Protein AF-A0A543BBT5-F1 (afdb_monomer_lite)

Foldseek 3Di:
DPPVVVVVVVVVVVVVVVVVVVVVCVVVVVVVVVVVVVVVVVVVVVVVLQVCLCVVPPHFGWDWDWDDDPVDIDIDTDGD

pLDDT: mean 75.01, std 11.99, range [45.41, 97.19]

Secondary structure (DSSP, 8-state):
--SGGGTHHHHHHHHHHHHHHHHHHHHHHHHHHHHHHHHHHHHHHHHHHHHHHHHHTTSPPEEEEEEEETTEEEEEEEE-

Organism: NCBI:txid69368

Structure (mmCIF, N/CA/C/O backbone):
data_AF-A0A543BBT5-F1
#
_entry.id   AF-A0A543BBT5-F1
#
loop_
_atom_site.group_PDB
_atom_site.id
_atom_site.type_symbol
_atom_site.label_atom_id
_atom_site.label_alt_id
_atom_site.label_comp_id
_atom_site.label_asym_id
_atom_site.label_entity_id
_atom_site.label_seq_id
_atom_site.pdbx_PDB_ins_code
_atom_site.Cartn_x
_atom_site.Cartn_y
_atom_site.Cartn_z
_atom_site.occupancy
_atom_site.B_iso_or_equiv
_atom_site.auth_seq_id
_atom_site.auth_comp_id
_atom_site.auth_asym_id
_atom_site.auth_atom_id
_atom_site.pdbx_PDB_model_num
ATOM 1 N N . MET A 1 1 ? -32.153 -29.870 48.632 1.00 45.41 1 MET A N 1
ATOM 2 C CA . MET A 1 1 ? -32.366 -28.473 48.185 1.00 45.41 1 MET A CA 1
ATOM 3 C C . MET A 1 1 ? -30.995 -27.818 48.015 1.00 45.41 1 MET A C 1
ATOM 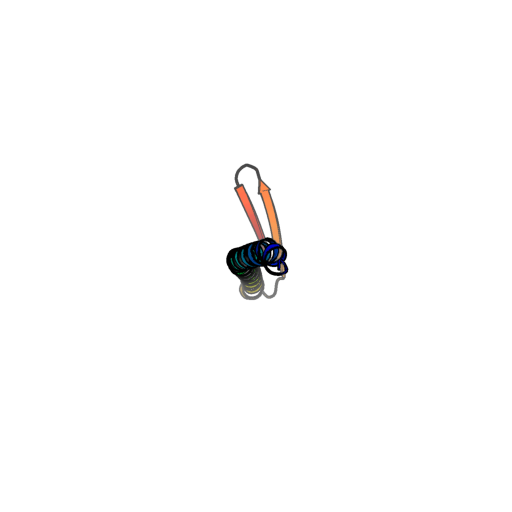5 O O . MET A 1 1 ? -30.117 -28.155 48.794 1.00 45.41 1 MET A O 1
ATOM 9 N N . SER A 1 2 ? -30.819 -26.951 47.008 1.00 50.38 2 SER A N 1
ATOM 10 C CA . SER A 1 2 ? -29.622 -26.106 46.750 1.00 50.38 2 SER A CA 1
ATOM 11 C C . SER A 1 2 ? -28.530 -26.593 45.786 1.00 50.38 2 SER A C 1
ATOM 13 O O . SER A 1 2 ? -27.363 -26.274 45.971 1.00 50.38 2 SER A O 1
ATOM 15 N N . VAL A 1 3 ? -28.895 -27.263 44.686 1.00 56.56 3 VAL A N 1
ATOM 16 C CA . VAL A 1 3 ? -28.001 -27.340 43.503 1.00 56.56 3 VAL A CA 1
ATOM 17 C C . VAL A 1 3 ? -28.179 -26.111 42.587 1.00 56.56 3 VAL A C 1
ATOM 19 O O . VAL A 1 3 ? -27.250 -25.709 41.896 1.00 56.56 3 VAL A O 1
ATOM 22 N N . MET A 1 4 ? -29.344 -25.448 42.626 1.00 53.88 4 MET A N 1
ATOM 23 C CA . MET A 1 4 ? -29.671 -24.317 41.740 1.00 53.88 4 MET A CA 1
ATOM 24 C C . MET A 1 4 ? -28.928 -23.007 42.064 1.00 53.88 4 MET A C 1
ATOM 26 O O . MET A 1 4 ? -28.658 -22.239 41.148 1.00 53.88 4 MET A O 1
ATOM 30 N N . THR A 1 5 ? -28.513 -22.764 43.312 1.00 56.50 5 THR A N 1
ATOM 31 C CA . THR A 1 5 ? -27.896 -21.481 43.714 1.00 56.50 5 THR A CA 1
ATOM 32 C C . THR A 1 5 ? -26.420 -21.339 43.320 1.00 56.50 5 THR A C 1
ATOM 34 O O . THR A 1 5 ? -25.903 -20.227 43.272 1.00 56.50 5 THR A O 1
ATOM 37 N N . ALA A 1 6 ? -25.728 -22.440 43.003 1.00 57.44 6 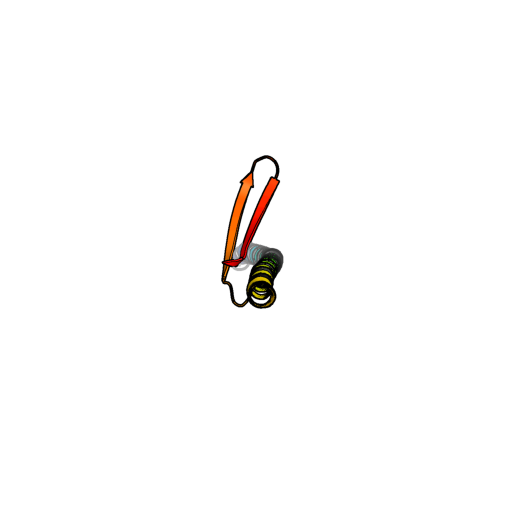ALA A N 1
ATOM 38 C CA . ALA A 1 6 ? -24.332 -22.405 42.550 1.00 57.44 6 ALA A CA 1
ATOM 39 C C . ALA A 1 6 ? -24.191 -22.182 41.030 1.00 57.44 6 ALA A C 1
ATOM 41 O O . ALA A 1 6 ? -23.130 -21.780 40.553 1.00 57.44 6 ALA A O 1
ATOM 42 N N . ILE A 1 7 ? -25.254 -22.432 40.257 1.00 58.66 7 ILE A N 1
ATOM 43 C CA . ILE A 1 7 ? -25.215 -22.431 38.787 1.00 58.66 7 ILE A CA 1
ATOM 44 C C . ILE A 1 7 ? -25.431 -21.014 38.226 1.00 58.66 7 ILE A C 1
ATOM 46 O O . ILE A 1 7 ? -24.774 -20.637 37.253 1.00 58.66 7 ILE A O 1
ATOM 50 N N . GLU A 1 8 ? -26.266 -20.191 38.870 1.00 59.47 8 GLU A N 1
ATOM 51 C CA . GLU A 1 8 ? -26.561 -18.811 38.449 1.00 59.47 8 GLU A CA 1
ATOM 52 C C . GLU A 1 8 ? -25.323 -17.923 38.205 1.00 59.47 8 GLU A C 1
ATOM 54 O O . GLU A 1 8 ? -25.215 -17.374 37.103 1.00 59.47 8 GLU A O 1
ATOM 59 N N . PRO A 1 9 ? -24.342 -17.798 39.126 1.00 62.09 9 PRO A N 1
ATOM 60 C CA . PRO A 1 9 ? -23.205 -16.902 38.901 1.00 62.09 9 PRO A CA 1
ATOM 61 C C . PRO A 1 9 ? -22.298 -17.375 37.757 1.00 62.09 9 PRO A C 1
ATOM 63 O O . PRO A 1 9 ? -21.668 -16.559 37.084 1.00 62.09 9 PRO A O 1
ATOM 66 N N . THR A 1 10 ? -22.245 -18.684 37.489 1.00 69.88 10 THR A N 1
ATOM 67 C CA . THR A 1 10 ? -21.411 -19.237 36.411 1.00 69.88 10 THR A CA 1
ATOM 68 C C . THR A 1 10 ? -22.045 -19.058 35.033 1.00 69.88 10 THR A C 1
ATOM 70 O O . THR A 1 10 ? -21.339 -18.719 34.084 1.00 69.88 10 THR A O 1
ATOM 73 N N . LEU A 1 11 ? -23.370 -19.204 34.920 1.00 74.62 11 LEU A N 1
ATOM 74 C CA . LEU A 1 11 ? -24.096 -18.974 33.668 1.00 74.62 11 LEU A CA 1
ATOM 75 C C . LEU A 1 11 ? -24.153 -17.493 33.291 1.00 74.62 11 LEU A C 1
ATOM 77 O O . LEU A 1 11 ? -24.018 -17.162 32.115 1.00 74.62 11 LEU A O 1
ATOM 81 N N . VAL A 1 12 ? -24.320 -16.599 34.271 1.00 79.62 12 VAL A N 1
ATOM 82 C CA . VAL A 1 12 ? -24.263 -15.148 34.033 1.00 79.62 12 VAL A CA 1
ATOM 83 C C . VAL A 1 12 ? -22.866 -14.746 33.566 1.00 79.62 12 VAL A C 1
ATOM 85 O O . VAL A 1 12 ? -22.739 -14.052 32.561 1.00 79.62 12 VAL A O 1
ATOM 88 N N . ARG A 1 13 ? -21.812 -15.248 34.223 1.00 79.69 13 ARG A N 1
ATOM 89 C CA . ARG A 1 13 ? -20.427 -14.986 33.814 1.00 79.69 13 ARG A CA 1
ATOM 90 C C . ARG A 1 13 ? -20.137 -15.467 32.391 1.00 79.69 13 ARG A C 1
ATOM 92 O O . ARG A 1 13 ? -19.556 -14.707 31.626 1.00 79.69 13 ARG A O 1
ATOM 99 N N . ARG A 1 14 ? -20.561 -16.683 32.023 1.00 81.25 14 ARG A N 1
ATOM 100 C CA . ARG A 1 14 ? -20.373 -17.202 30.657 1.00 81.25 14 ARG A CA 1
ATOM 101 C C . ARG A 1 14 ? -21.118 -16.379 29.614 1.00 81.25 14 ARG A C 1
ATOM 103 O O . ARG A 1 14 ? -20.509 -15.995 28.631 1.00 81.25 14 ARG A O 1
ATOM 110 N N . ARG A 1 15 ? -22.377 -16.004 29.865 1.00 80.94 15 ARG A N 1
ATOM 111 C CA . ARG A 1 15 ? -23.129 -15.146 28.933 1.00 80.94 15 ARG A CA 1
ATOM 112 C C . ARG A 1 15 ? -22.490 -13.775 28.725 1.00 80.94 15 ARG A C 1
ATOM 114 O O . ARG A 1 15 ? -22.539 -13.247 27.621 1.00 80.94 15 ARG A O 1
ATOM 121 N N . VAL A 1 16 ? -21.901 -13.202 29.772 1.00 80.94 16 VAL A N 1
ATOM 122 C CA . VAL A 1 16 ? -21.159 -11.939 29.662 1.00 80.94 16 VAL A CA 1
ATOM 123 C C . VAL A 1 16 ? -19.863 -12.128 28.869 1.00 80.94 16 VAL A C 1
ATOM 125 O O . VAL A 1 16 ? -19.544 -11.271 28.053 1.00 80.94 16 VAL A O 1
ATOM 128 N N . GLN A 1 17 ? -19.143 -13.238 29.069 1.00 80.06 17 GLN A N 1
ATOM 129 C CA . GLN A 1 17 ? -17.953 -13.564 28.273 1.00 80.06 17 GLN A CA 1
ATOM 130 C C . GLN A 1 17 ? -18.300 -13.770 26.796 1.00 80.06 17 GLN A C 1
ATOM 132 O O . GLN A 1 17 ? -17.704 -13.105 25.963 1.00 80.06 17 GLN A O 1
ATOM 137 N N . ASP A 1 18 ? -19.324 -14.566 26.483 1.00 82.50 18 ASP A N 1
ATOM 138 C CA . ASP A 1 18 ? -19.748 -14.820 25.101 1.00 82.50 18 ASP A CA 1
ATOM 139 C C . ASP A 1 18 ? -20.179 -13.524 24.386 1.00 82.50 18 ASP A C 1
ATOM 141 O O . ASP A 1 18 ? -19.867 -13.320 23.218 1.00 82.50 18 ASP A O 1
ATOM 145 N N . ALA A 1 19 ? -20.860 -12.611 25.090 1.00 76.50 19 ALA A N 1
ATOM 146 C CA . ALA A 1 19 ? -21.263 -11.318 24.532 1.00 76.50 19 ALA A CA 1
ATOM 147 C C . ALA A 1 19 ? -20.077 -10.362 24.307 1.00 76.50 19 ALA A C 1
ATOM 149 O O . ALA A 1 19 ? -20.085 -9.578 23.357 1.00 76.50 19 ALA A O 1
ATOM 150 N N . LEU A 1 20 ? -19.067 -10.407 25.181 1.00 75.88 20 LEU A N 1
ATOM 151 C CA . LEU A 1 20 ? -17.829 -9.646 25.015 1.00 75.88 20 LEU A CA 1
ATOM 152 C C . LEU A 1 20 ? -16.979 -10.213 23.877 1.00 75.88 20 LEU A C 1
ATOM 154 O O . LEU A 1 20 ? -16.495 -9.436 23.060 1.00 75.88 20 LEU A O 1
ATOM 158 N N . ASP A 1 21 ? -16.841 -11.535 23.793 1.00 75.06 21 ASP A N 1
ATOM 159 C CA . ASP A 1 21 ? -16.103 -12.209 22.726 1.00 75.06 21 ASP A CA 1
ATOM 160 C C . ASP A 1 21 ? -16.746 -11.932 21.356 1.00 75.06 21 ASP A C 1
ATOM 162 O O . ASP A 1 21 ? -16.037 -11.590 20.410 1.00 75.06 21 ASP A O 1
ATOM 166 N N . ASP A 1 22 ? -18.081 -11.962 21.255 1.00 72.50 22 ASP A N 1
ATOM 167 C CA . ASP A 1 22 ? -18.815 -11.610 20.028 1.00 72.50 22 ASP A CA 1
ATOM 168 C C . ASP A 1 22 ? -18.640 -10.126 19.643 1.00 72.50 22 ASP A C 1
ATOM 170 O O . ASP A 1 22 ? -18.455 -9.785 18.471 1.00 72.50 22 ASP A O 1
ATOM 174 N N . ALA A 1 23 ? -18.621 -9.223 20.631 1.00 67.12 23 ALA A N 1
ATOM 175 C CA . ALA A 1 23 ? -18.362 -7.804 20.397 1.00 67.12 23 ALA A CA 1
ATOM 176 C C . ALA A 1 23 ? -16.918 -7.546 19.928 1.00 67.12 23 ALA A C 1
ATOM 178 O O . ALA A 1 23 ? -16.709 -6.787 18.979 1.00 67.12 23 ALA A O 1
ATOM 179 N N . VAL A 1 24 ? -15.929 -8.191 20.553 1.00 69.06 24 VAL A N 1
ATOM 180 C CA . VAL A 1 24 ? -14.509 -8.088 20.184 1.00 69.06 24 VAL A CA 1
ATOM 181 C C . VAL A 1 24 ? -14.282 -8.622 18.771 1.00 69.06 24 VAL A C 1
ATOM 183 O O . VAL A 1 24 ? -13.716 -7.909 17.948 1.00 69.06 24 VAL A O 1
ATOM 186 N N . LEU A 1 25 ? -14.815 -9.803 18.438 1.00 64.31 25 LEU A N 1
ATOM 187 C CA . LEU A 1 25 ? -14.751 -10.382 17.088 1.00 64.31 25 LEU A CA 1
ATOM 188 C C . LEU A 1 25 ? -15.272 -9.429 16.007 1.00 64.31 25 LEU A C 1
ATOM 190 O O . LEU A 1 25 ? -14.718 -9.360 14.907 1.00 64.31 25 LEU A O 1
ATOM 194 N N . ARG A 1 26 ? -16.328 -8.674 16.313 1.00 63.50 26 ARG A N 1
ATOM 195 C CA . ARG A 1 26 ? -16.959 -7.746 15.371 1.00 63.50 26 ARG A CA 1
ATOM 196 C C . ARG A 1 26 ? -16.143 -6.468 15.155 1.00 63.50 26 ARG A C 1
ATOM 198 O O . ARG A 1 26 ? -16.120 -5.958 14.035 1.00 63.50 26 ARG A O 1
ATOM 205 N N . PHE A 1 27 ? -15.463 -5.974 16.191 1.00 62.50 27 PHE A N 1
ATOM 206 C CA . PHE A 1 27 ? -14.557 -4.825 16.086 1.00 62.50 27 PHE A CA 1
ATOM 207 C C . PHE A 1 27 ? -13.201 -5.200 15.466 1.00 62.50 27 PHE A C 1
ATOM 209 O O . PHE A 1 27 ? -12.723 -4.479 14.589 1.00 62.50 27 PHE A O 1
ATOM 216 N N . ASP A 1 28 ? -12.616 -6.339 15.844 1.00 65.62 28 ASP A N 1
ATOM 217 C CA . ASP A 1 28 ? -11.348 -6.821 15.279 1.00 65.62 28 ASP A CA 1
ATOM 218 C C . ASP A 1 28 ? -11.497 -7.281 13.825 1.00 65.62 28 ASP A C 1
ATOM 220 O O . ASP A 1 28 ? -10.642 -6.994 12.985 1.00 65.62 28 ASP A O 1
ATOM 224 N N . GLY A 1 29 ? -12.609 -7.935 13.475 1.00 73.12 29 GLY A N 1
ATOM 225 C CA . GLY A 1 29 ? -12.815 -8.462 12.125 1.00 73.12 29 GLY A CA 1
ATOM 226 C C . GLY A 1 29 ? -12.713 -7.388 11.038 1.00 73.12 29 GLY A C 1
ATOM 227 O O . GLY A 1 29 ? -12.050 -7.594 10.021 1.00 73.12 29 GLY A O 1
ATOM 228 N N . TRP A 1 30 ? -13.308 -6.211 11.259 1.00 82.38 30 TRP A N 1
ATOM 229 C CA . TRP A 1 30 ? -13.254 -5.118 10.281 1.00 82.38 30 TRP A CA 1
ATOM 230 C C . TRP A 1 30 ? -11.897 -4.406 10.251 1.00 82.38 30 TRP A C 1
ATOM 232 O O . TRP A 1 30 ? -11.461 -3.939 9.197 1.00 82.38 30 TRP A O 1
ATOM 242 N N . TRP A 1 31 ? -11.196 -4.361 11.385 1.00 82.19 31 TRP A N 1
ATOM 243 C CA . TRP A 1 31 ? -9.839 -3.824 11.458 1.00 82.19 31 TRP A CA 1
ATOM 244 C C . TRP A 1 31 ? -8.860 -4.636 10.602 1.00 82.19 31 TRP A C 1
ATOM 246 O O . TRP A 1 31 ? -8.083 -4.059 9.835 1.00 82.19 31 TRP A O 1
ATOM 256 N N . LEU A 1 32 ? -8.952 -5.971 10.645 1.00 84.62 32 LEU A N 1
ATOM 257 C CA . LEU A 1 32 ? -8.162 -6.838 9.768 1.00 84.62 32 LEU A CA 1
ATOM 258 C C . LEU A 1 32 ? -8.466 -6.600 8.284 1.00 84.62 32 LEU A C 1
ATOM 260 O O . LEU A 1 32 ? -7.541 -6.569 7.472 1.00 84.62 32 LEU A O 1
ATOM 264 N N . VAL A 1 33 ? -9.736 -6.396 7.920 1.00 89.31 33 VAL A N 1
ATOM 265 C CA . VAL A 1 33 ? -10.126 -6.076 6.534 1.00 89.31 33 VAL A CA 1
ATOM 266 C C . VAL A 1 33 ? -9.516 -4.747 6.085 1.00 89.31 33 VAL A C 1
ATOM 268 O O . VAL A 1 33 ? -8.985 -4.659 4.979 1.00 89.31 33 VAL A O 1
ATOM 271 N N . LEU A 1 34 ? -9.535 -3.724 6.942 1.00 90.69 34 LEU A N 1
ATOM 272 C CA . LEU A 1 34 ? -8.935 -2.422 6.649 1.00 90.69 34 LEU A CA 1
ATOM 273 C C . LEU A 1 34 ? -7.414 -2.535 6.459 1.00 90.69 34 LEU A C 1
ATOM 275 O O . LEU A 1 34 ? -6.878 -1.991 5.492 1.00 90.69 34 LEU A O 1
ATOM 279 N N . LEU A 1 35 ? -6.720 -3.279 7.327 1.00 92.12 35 LEU A N 1
ATOM 280 C CA . LEU A 1 35 ? -5.288 -3.556 7.171 1.00 92.12 35 LEU A CA 1
ATOM 281 C C . LEU A 1 35 ? -4.983 -4.317 5.878 1.00 92.12 35 LEU A C 1
ATOM 283 O O . LEU A 1 35 ? -4.047 -3.958 5.162 1.00 92.12 35 LEU A O 1
ATOM 287 N N . ALA A 1 36 ? -5.782 -5.334 5.551 1.00 93.25 36 ALA A N 1
ATOM 288 C CA . ALA A 1 36 ? -5.642 -6.075 4.304 1.00 93.25 36 ALA A CA 1
ATOM 289 C C . ALA A 1 36 ? -5.823 -5.152 3.089 1.00 93.25 36 ALA A C 1
ATOM 291 O O . AL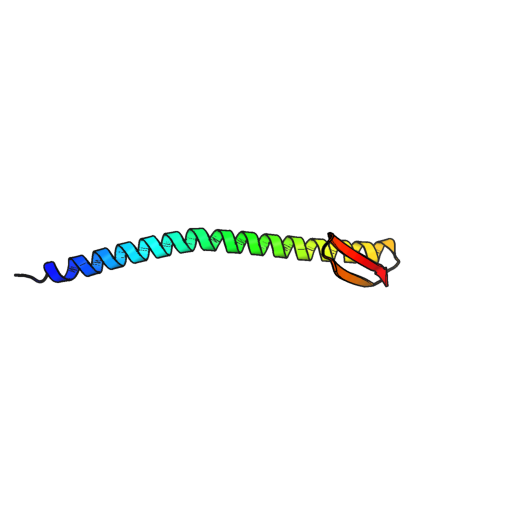A A 1 36 ? -5.009 -5.186 2.167 1.00 93.25 36 ALA A O 1
ATOM 292 N N . ALA A 1 37 ? -6.828 -4.272 3.111 1.00 96.25 37 ALA A N 1
ATOM 293 C CA . ALA A 1 37 ? -7.042 -3.284 2.059 1.00 96.25 37 ALA A CA 1
ATOM 294 C C . ALA A 1 37 ? -5.846 -2.324 1.919 1.00 96.25 37 ALA A C 1
ATOM 296 O O . ALA A 1 37 ? -5.361 -2.125 0.807 1.00 96.25 37 ALA A O 1
ATOM 297 N N . LEU A 1 38 ? -5.319 -1.778 3.023 1.00 95.88 38 LEU A N 1
ATOM 298 C CA . LEU A 1 38 ? -4.132 -0.911 3.007 1.00 95.88 38 LEU A CA 1
ATOM 299 C C . LEU A 1 38 ? -2.902 -1.614 2.422 1.00 95.88 38 LEU A C 1
ATOM 301 O O . LEU A 1 38 ? -2.175 -1.014 1.631 1.00 95.88 38 LEU A O 1
ATOM 305 N N . LEU A 1 39 ? -2.682 -2.883 2.773 1.00 95.19 39 LEU A N 1
ATOM 306 C CA . LEU A 1 39 ? -1.586 -3.679 2.220 1.00 95.19 39 LEU A CA 1
ATOM 307 C C . LEU A 1 39 ? -1.751 -3.897 0.715 1.00 95.19 39 LEU A C 1
ATOM 309 O O . LEU A 1 39 ? -0.797 -3.690 -0.033 1.00 95.19 39 LEU A O 1
ATOM 313 N N . VAL A 1 40 ? -2.954 -4.256 0.259 1.00 97.19 40 VAL A N 1
ATOM 314 C CA . VAL A 1 40 ? -3.248 -4.423 -1.173 1.00 97.19 40 VAL A CA 1
ATOM 315 C C . VAL A 1 40 ? -3.016 -3.115 -1.927 1.00 97.19 40 VAL A C 1
ATOM 317 O O . VAL A 1 40 ? -2.341 -3.126 -2.955 1.00 97.19 40 VAL A O 1
ATOM 320 N N . PHE A 1 41 ? -3.496 -1.983 -1.405 1.00 95.88 41 PHE A N 1
ATOM 321 C CA . PHE A 1 41 ? -3.248 -0.670 -2.004 1.00 95.88 41 PHE A CA 1
ATOM 322 C C . PHE A 1 41 ? -1.757 -0.317 -2.035 1.00 95.88 41 PHE A C 1
ATOM 324 O O . PHE A 1 41 ? -1.269 0.159 -3.058 1.00 95.88 41 PHE A O 1
ATOM 331 N N . GLY A 1 42 ? -1.014 -0.592 -0.959 1.00 91.06 42 GLY A N 1
ATOM 332 C CA . GLY A 1 42 ? 0.430 -0.359 -0.902 1.00 91.06 42 GLY A CA 1
ATOM 333 C C . GLY A 1 42 ? 1.199 -1.175 -1.944 1.00 91.06 42 GLY A C 1
ATOM 334 O O . GLY A 1 42 ? 2.020 -0.630 -2.681 1.00 91.06 42 GLY A O 1
ATOM 335 N N . VAL A 1 43 ? 0.893 -2.47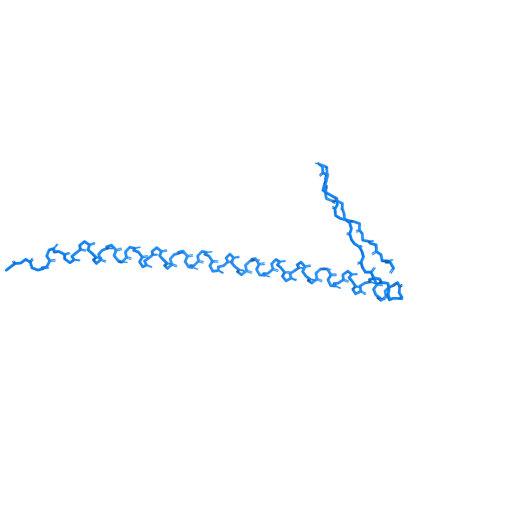0 -2.062 1.00 92.25 43 VAL A N 1
ATOM 336 C CA . VAL A 1 43 ? 1.517 -3.358 -3.054 1.00 92.25 43 VAL A CA 1
ATOM 337 C C . VAL A 1 43 ? 1.129 -2.956 -4.476 1.00 92.25 43 VAL A C 1
ATOM 339 O O . VAL A 1 43 ? 2.000 -2.874 -5.340 1.00 92.25 43 VAL A O 1
ATOM 342 N N . ALA A 1 44 ? -0.147 -2.655 -4.729 1.00 94.81 44 ALA A N 1
ATOM 343 C CA . ALA A 1 44 ? -0.618 -2.212 -6.039 1.00 94.81 44 ALA A CA 1
ATOM 344 C C . ALA A 1 44 ? 0.057 -0.904 -6.480 1.00 94.81 44 ALA A C 1
ATOM 346 O O . ALA A 1 44 ? 0.435 -0.763 -7.645 1.00 94.81 44 ALA A O 1
ATOM 347 N N . PHE A 1 45 ? 0.263 0.034 -5.551 1.00 89.69 45 PHE A N 1
ATOM 348 C CA . PHE A 1 45 ? 0.964 1.286 -5.821 1.00 89.69 45 PHE A CA 1
ATOM 349 C C . PHE A 1 45 ? 2.432 1.043 -6.197 1.00 89.69 45 PHE A C 1
ATOM 351 O O . PHE A 1 45 ? 2.896 1.540 -7.223 1.00 89.69 45 PHE A O 1
ATOM 358 N N . LEU A 1 46 ? 3.147 0.209 -5.432 1.00 85.69 46 LEU A N 1
ATOM 359 C CA . LEU A 1 46 ? 4.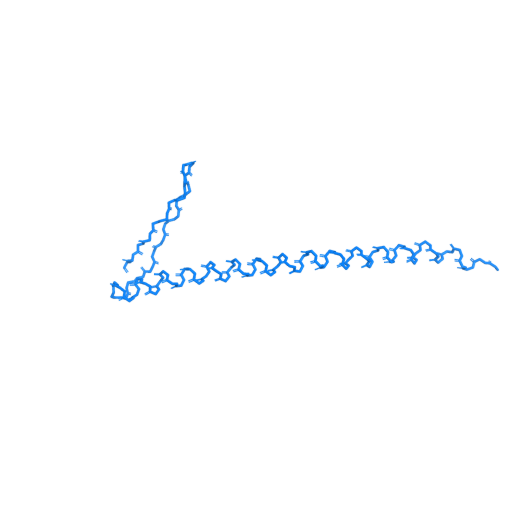532 -0.171 -5.740 1.00 85.69 46 LEU A CA 1
ATOM 360 C C . LEU A 1 46 ? 4.649 -0.919 -7.076 1.00 85.69 46 LEU A C 1
ATOM 362 O O . LEU A 1 46 ? 5.546 -0.632 -7.867 1.00 85.69 46 LEU A O 1
ATOM 366 N N . ALA A 1 47 ? 3.726 -1.840 -7.361 1.00 88.00 47 ALA A N 1
ATOM 367 C CA . ALA A 1 47 ? 3.691 -2.567 -8.626 1.00 88.00 47 ALA A CA 1
ATOM 368 C C . ALA A 1 47 ? 3.445 -1.627 -9.816 1.00 88.00 47 ALA A C 1
ATOM 370 O O . ALA A 1 47 ? 4.117 -1.744 -10.838 1.00 88.00 47 ALA A O 1
ATOM 371 N N . SER A 1 48 ? 2.533 -0.660 -9.671 1.00 88.31 48 SER A N 1
ATOM 372 C CA . SER A 1 48 ? 2.240 0.344 -10.704 1.00 88.31 48 SER A CA 1
ATOM 373 C C . SER A 1 48 ? 3.465 1.208 -11.021 1.00 88.31 48 SER A C 1
ATOM 375 O O . SER A 1 48 ? 3.763 1.456 -12.188 1.00 88.31 48 SER A O 1
ATOM 377 N N . LEU A 1 49 ? 4.220 1.610 -9.995 1.00 83.69 49 LEU A N 1
ATOM 378 C CA . LEU A 1 49 ? 5.475 2.350 -10.154 1.00 83.69 49 LEU A CA 1
ATOM 379 C C . LEU A 1 49 ? 6.562 1.514 -10.846 1.00 83.69 49 LEU A C 1
ATOM 381 O O . LEU A 1 49 ? 7.270 2.016 -11.721 1.00 83.69 49 LEU A O 1
ATOM 385 N N . ALA A 1 50 ? 6.665 0.228 -10.506 1.00 82.62 50 ALA A N 1
ATOM 386 C CA . ALA A 1 50 ? 7.587 -0.688 -11.170 1.00 82.62 50 ALA A CA 1
ATOM 387 C C . ALA A 1 50 ? 7.227 -0.909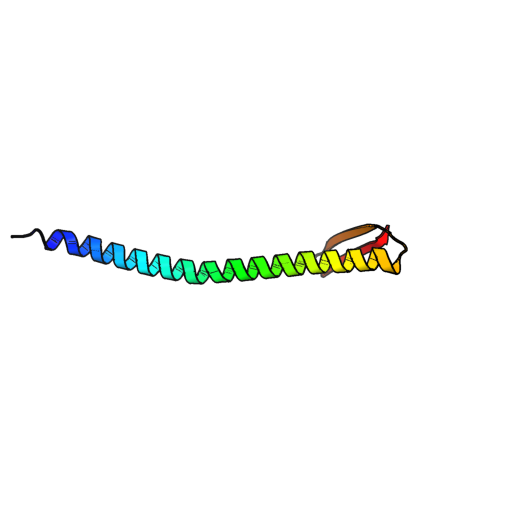 -12.648 1.00 82.62 50 ALA A C 1
ATOM 389 O O . ALA A 1 50 ? 8.107 -0.851 -13.506 1.00 82.62 50 ALA A O 1
ATOM 390 N N . LEU A 1 51 ? 5.938 -1.090 -12.953 1.00 87.56 51 LEU A N 1
ATOM 391 C CA . LEU A 1 51 ? 5.422 -1.178 -14.322 1.00 87.56 51 LEU A CA 1
ATOM 392 C C . LEU A 1 51 ? 5.736 0.095 -15.115 1.00 87.56 51 LEU A C 1
ATOM 394 O O . LEU A 1 51 ? 6.189 0.007 -16.255 1.00 87.56 51 LEU A O 1
ATOM 398 N N . TRP A 1 52 ? 5.563 1.271 -14.506 1.00 84.38 52 TRP A N 1
ATOM 399 C CA . TRP A 1 52 ? 5.900 2.545 -15.138 1.00 84.38 52 TRP A CA 1
ATOM 400 C C . TRP A 1 52 ? 7.385 2.633 -15.505 1.00 84.38 52 TRP A C 1
ATOM 402 O O . TRP A 1 52 ? 7.715 2.955 -16.647 1.00 84.38 52 TRP A O 1
ATOM 412 N N . CYS A 1 53 ? 8.287 2.287 -14.580 1.00 80.38 53 CYS A N 1
ATOM 413 C CA . CYS A 1 53 ? 9.721 2.236 -14.877 1.00 80.38 53 CYS A CA 1
ATOM 414 C C . CYS A 1 53 ? 10.053 1.223 -15.982 1.00 80.38 53 CYS A C 1
ATOM 416 O O . CYS A 1 53 ? 10.868 1.515 -16.858 1.00 80.38 53 CYS A O 1
ATOM 418 N N . PHE A 1 54 ? 9.404 0.057 -15.978 1.00 81.94 54 PHE A N 1
ATOM 419 C CA . PHE A 1 54 ? 9.651 -0.981 -16.971 1.00 81.94 54 PHE A CA 1
ATOM 420 C C . PHE A 1 54 ? 9.242 -0.537 -18.384 1.00 81.94 54 PHE A C 1
ATOM 422 O O . PHE A 1 54 ? 10.045 -0.643 -19.312 1.00 81.94 54 PHE A O 1
ATOM 429 N N . PHE A 1 55 ? 8.033 0.012 -18.547 1.00 83.50 55 PHE A N 1
ATOM 430 C CA . PHE A 1 55 ? 7.511 0.419 -19.855 1.00 83.50 55 PHE A CA 1
ATOM 431 C C . PHE A 1 55 ? 8.087 1.742 -20.360 1.00 83.50 55 PHE A C 1
ATOM 433 O O . PHE A 1 55 ? 8.421 1.849 -21.536 1.00 83.50 55 PHE A O 1
ATOM 440 N N . SER A 1 56 ? 8.216 2.751 -19.495 1.00 78.25 56 SER A N 1
ATOM 441 C CA . SER A 1 56 ? 8.617 4.094 -19.926 1.00 78.25 56 SER A CA 1
ATOM 442 C C . SER A 1 56 ? 10.130 4.255 -20.085 1.00 78.25 56 SER A C 1
ATOM 444 O O . SER A 1 56 ? 10.557 5.151 -20.806 1.00 78.25 56 SER A O 1
ATOM 446 N N . ASN A 1 57 ? 10.939 3.426 -19.415 1.00 68.06 57 ASN A N 1
ATOM 447 C CA . ASN A 1 57 ? 12.393 3.599 -19.341 1.00 68.06 57 ASN A CA 1
ATOM 448 C C . ASN A 1 57 ? 13.198 2.388 -19.845 1.00 68.06 57 ASN A C 1
ATOM 450 O O . ASN A 1 57 ? 14.390 2.275 -19.560 1.00 68.06 57 ASN A O 1
ATOM 454 N N . GLY A 1 58 ? 12.582 1.503 -20.636 1.00 69.50 58 GLY A N 1
ATOM 455 C CA . GLY A 1 58 ? 13.298 0.451 -21.367 1.00 69.50 58 GLY A CA 1
ATOM 456 C C . GLY A 1 58 ? 13.756 -0.731 -20.507 1.00 69.50 58 GLY A C 1
ATOM 457 O O . GLY A 1 58 ? 14.851 -1.245 -20.716 1.00 69.50 58 GLY A O 1
ATOM 458 N N . GLY A 1 59 ? 12.941 -1.164 -19.539 1.00 64.62 59 GLY A N 1
ATOM 459 C CA . GLY A 1 59 ? 13.232 -2.344 -18.709 1.00 64.62 59 GLY A CA 1
ATOM 460 C C . GLY A 1 59 ? 14.046 -2.072 -17.439 1.00 64.62 59 GLY A C 1
ATOM 461 O O . GLY A 1 59 ? 14.554 -3.005 -16.816 1.00 64.62 59 GLY A O 1
ATOM 462 N N . ARG A 1 60 ? 14.165 -0.800 -17.054 1.00 68.19 60 ARG A N 1
ATOM 463 C CA . ARG A 1 60 ? 14.873 -0.338 -15.855 1.00 68.19 60 ARG A CA 1
ATOM 464 C C . ARG A 1 60 ? 14.178 -0.751 -14.556 1.00 68.19 60 ARG A C 1
ATOM 466 O O . ARG A 1 60 ? 12.952 -0.870 -14.503 1.00 68.19 60 ARG A O 1
ATOM 473 N N . ARG A 1 61 ? 14.957 -0.976 -13.495 1.00 65.88 61 ARG A N 1
ATOM 474 C CA . ARG A 1 61 ? 14.446 -1.410 -12.183 1.00 65.88 61 ARG A CA 1
ATOM 475 C C . ARG A 1 61 ? 13.945 -0.224 -11.367 1.00 65.88 61 ARG A C 1
ATOM 477 O O . ARG A 1 61 ? 14.515 0.860 -11.407 1.00 65.88 61 ARG A O 1
ATOM 484 N N . PHE A 1 62 ? 12.896 -0.459 -10.586 1.00 71.94 62 PHE A N 1
ATOM 485 C CA . PHE A 1 62 ? 12.377 0.514 -9.632 1.00 71.94 62 PHE A CA 1
ATOM 486 C C . PHE A 1 62 ? 13.289 0.619 -8.400 1.00 71.94 62 PHE A C 1
ATOM 488 O O . PHE A 1 62 ? 13.504 -0.375 -7.706 1.00 71.94 62 PHE A O 1
ATOM 495 N N . SER A 1 63 ? 13.798 1.820 -8.128 1.00 73.12 63 SER A N 1
ATOM 496 C CA . SER A 1 63 ? 14.477 2.210 -6.891 1.00 73.12 63 SER A CA 1
ATOM 497 C C . SER A 1 63 ? 13.693 3.350 -6.244 1.00 73.12 63 SER A C 1
ATOM 499 O O . SER A 1 63 ? 13.248 4.277 -6.918 1.00 73.12 63 SER A O 1
ATOM 501 N N . GLY A 1 64 ? 13.478 3.277 -4.934 1.00 69.25 64 GLY A N 1
ATOM 502 C CA . GLY A 1 64 ? 12.691 4.264 -4.202 1.00 69.25 64 GLY A CA 1
ATOM 503 C C . GLY A 1 64 ? 13.382 4.669 -2.910 1.00 69.25 64 GLY A C 1
ATOM 504 O O . GLY A 1 64 ? 13.764 3.814 -2.115 1.00 69.25 64 GLY A O 1
ATOM 505 N N . SER A 1 65 ? 13.517 5.974 -2.684 1.00 68.81 65 SER A N 1
ATOM 506 C CA . SER A 1 65 ? 14.040 6.551 -1.443 1.00 68.81 65 SER A CA 1
ATOM 507 C C . SER A 1 65 ? 12.918 7.306 -0.737 1.00 68.81 65 SER A C 1
ATOM 509 O O . SER A 1 65 ? 12.328 8.239 -1.291 1.00 68.81 65 SER A O 1
ATOM 511 N N . TRP A 1 66 ? 12.603 6.883 0.492 1.00 66.50 66 TRP A N 1
ATOM 512 C CA . TRP A 1 66 ? 11.585 7.518 1.327 1.00 66.50 66 TRP A CA 1
ATOM 513 C C . TRP A 1 66 ? 12.242 8.328 2.438 1.00 66.50 66 TRP A C 1
ATOM 515 O O . TRP A 1 66 ? 12.788 7.778 3.395 1.00 66.50 66 TRP A O 1
ATOM 525 N N . LYS A 1 67 ? 12.190 9.658 2.305 1.00 71.88 67 LYS A N 1
ATOM 526 C CA . LYS A 1 67 ? 12.688 10.584 3.323 1.00 71.88 67 LYS A CA 1
ATOM 527 C C . LYS A 1 67 ? 11.527 11.231 4.061 1.00 71.88 67 LYS A C 1
ATOM 529 O O . LYS A 1 67 ? 10.743 11.987 3.484 1.00 71.88 67 LYS A O 1
ATOM 534 N N . TRP A 1 68 ? 11.490 10.961 5.360 1.00 57.47 68 TRP A N 1
ATOM 535 C CA . TRP A 1 68 ? 10.566 11.553 6.316 1.00 57.47 68 TRP A CA 1
ATOM 536 C C . TRP A 1 68 ? 11.223 12.789 6.936 1.00 57.47 68 TRP A C 1
ATOM 538 O O . TRP A 1 68 ? 12.208 12.677 7.665 1.00 57.47 68 TRP A O 1
ATOM 548 N N . GLY A 1 69 ? 10.716 13.976 6.601 1.00 74.31 69 GLY A N 1
ATOM 549 C CA . GLY A 1 69 ? 11.166 15.250 7.157 1.00 74.31 69 GLY A CA 1
ATOM 550 C C . GLY A 1 69 ? 10.078 15.907 8.005 1.00 74.31 69 GLY A C 1
ATOM 551 O O . GLY A 1 69 ? 8.891 15.655 7.819 1.00 74.31 69 GLY A O 1
ATOM 552 N N . LYS A 1 70 ? 10.468 16.805 8.919 1.00 69.56 70 LYS A N 1
ATOM 553 C CA . LYS A 1 70 ? 9.522 17.555 9.772 1.00 69.56 70 LYS A CA 1
ATOM 554 C C . LYS A 1 70 ? 8.538 18.438 8.983 1.00 69.56 70 LYS A C 1
ATOM 556 O O . LYS A 1 70 ? 7.511 18.813 9.532 1.00 69.56 70 LYS A O 1
ATOM 561 N N . SER A 1 71 ? 8.846 18.773 7.727 1.00 71.56 71 SER A N 1
ATOM 562 C CA . SER A 1 71 ? 8.007 19.596 6.842 1.00 71.56 71 SER A CA 1
ATOM 563 C C . SER A 1 71 ? 7.260 18.802 5.763 1.00 71.56 71 SER A C 1
ATOM 565 O O . SER A 1 71 ? 6.560 19.408 4.957 1.00 71.56 71 SER A O 1
ATOM 567 N N . GLY A 1 72 ? 7.394 17.471 5.719 1.00 63.44 72 GLY A N 1
ATOM 568 C CA . GLY A 1 72 ? 6.686 16.648 4.741 1.00 63.44 72 GLY A CA 1
ATOM 569 C C . GLY A 1 72 ? 7.352 15.310 4.432 1.00 63.44 72 GLY A C 1
ATOM 570 O O . GLY A 1 72 ? 8.481 15.023 4.839 1.00 63.44 72 GLY A O 1
ATOM 571 N N . VAL A 1 73 ? 6.623 14.492 3.674 1.00 70.81 73 VAL A N 1
ATOM 572 C CA . VAL A 1 73 ? 7.102 13.220 3.128 1.00 70.81 73 VAL A CA 1
ATOM 573 C C . VAL A 1 73 ? 7.579 13.467 1.705 1.00 70.81 73 VAL A C 1
ATOM 575 O O . VAL A 1 73 ? 6.797 13.869 0.848 1.00 70.81 73 VAL A O 1
ATOM 578 N N . SER A 1 74 ? 8.865 13.228 1.455 1.00 66.50 74 SER A N 1
ATOM 579 C CA . SER A 1 74 ? 9.425 13.273 0.102 1.00 66.50 74 SER A CA 1
ATOM 580 C C . SER A 1 74 ? 9.656 11.854 -0.404 1.00 66.50 74 SER A C 1
ATOM 582 O O . SER A 1 74 ? 10.318 11.047 0.258 1.00 66.50 74 SER A O 1
ATOM 584 N N . VAL A 1 75 ? 9.075 11.553 -1.566 1.00 65.50 75 VAL A N 1
ATOM 585 C CA . VAL A 1 75 ? 9.196 10.259 -2.242 1.00 65.50 75 VAL A CA 1
ATOM 586 C C . VAL A 1 75 ? 10.006 10.467 -3.504 1.00 65.50 75 VAL A C 1
ATOM 588 O O . VAL A 1 75 ? 9.562 11.164 -4.413 1.00 65.50 75 VAL A O 1
ATOM 591 N N . TRP A 1 76 ? 11.194 9.877 -3.547 1.00 66.94 76 TRP A N 1
ATOM 592 C CA . TRP A 1 76 ? 12.027 9.873 -4.741 1.00 66.94 76 TRP A CA 1
ATOM 593 C C . TRP A 1 76 ? 11.868 8.530 -5.433 1.00 66.94 76 TRP A C 1
ATOM 595 O O . TRP A 1 76 ? 12.072 7.485 -4.815 1.00 66.94 76 TRP A O 1
ATOM 605 N N . LEU A 1 77 ? 11.454 8.584 -6.695 1.00 67.38 77 LEU A N 1
ATOM 606 C CA . LEU A 1 77 ? 11.219 7.430 -7.552 1.00 67.38 77 LEU A CA 1
ATOM 607 C C . LEU A 1 77 ? 12.284 7.471 -8.647 1.00 67.38 77 LEU A C 1
ATOM 609 O O . LEU A 1 77 ? 12.283 8.372 -9.483 1.00 67.38 77 LEU A O 1
ATOM 613 N N . GLU A 1 78 ? 13.208 6.521 -8.618 1.00 68.12 78 GLU A N 1
ATOM 614 C CA . GLU A 1 78 ? 14.300 6.394 -9.578 1.00 68.12 78 GLU A CA 1
ATOM 615 C C . GLU A 1 78 ? 14.091 5.120 -10.403 1.00 68.12 78 GLU A C 1
ATOM 617 O O . GLU A 1 78 ? 13.846 4.041 -9.863 1.00 68.12 78 GLU A O 1
ATOM 622 N N . CYS A 1 79 ? 14.187 5.233 -11.727 1.00 71.56 79 CYS A N 1
ATOM 623 C CA . CYS A 1 79 ? 14.205 4.078 -12.622 1.00 71.56 79 CYS A CA 1
ATOM 624 C C . CYS A 1 79 ? 15.654 3.833 -13.074 1.00 71.56 79 CYS A C 1
ATOM 626 O O . CYS A 1 79 ? 16.179 4.606 -13.881 1.00 71.56 79 CYS A O 1
ATOM 628 N N . LEU A 1 80 ? 16.291 2.785 -12.542 1.00 67.69 80 LEU A N 1
ATOM 629 C CA . LEU A 1 80 ? 17.693 2.416 -12.795 1.00 67.69 80 LEU A CA 1
ATOM 630 C C . LEU A 1 80 ? 17.882 1.567 -14.044 1.00 67.69 80 LEU A C 1
ATOM 632 O O . LEU A 1 80 ? 17.253 0.486 -14.110 1.00 67.69 80 LEU A O 1
#

Radius of gyration: 26.47 Å; chains: 1; bounding box: 50×48×70 Å

Sequence (80 aa):
MSVMTAIEPTLVRRRVQDALDDAVLRFDGWWLVLLAALLVFGVAFLASLALWCFFSNGGRRFSGSWKWGKSGVSVWLECL